Protein AF-A0A9E3A1B3-F1 (afdb_monomer_lite)

Foldseek 3Di:
DDDQEDEAQAPVVVCVVVVPVPDDAAWDPDADVNHTYGYAYHPDPVPPVADPVNRVVSVVRVVVVVVD

Secondary structure (DSSP, 8-state):
---SEEEEESHHHHHHHTT-TTPPSEEEEEEETTEEEEEE----TT-TTS-HHHHHHHHHHHHHHHH-

Structure (mmCIF, N/CA/C/O backbone):
data_AF-A0A9E3A1B3-F1
#
_entry.id   AF-A0A9E3A1B3-F1
#
loop_
_atom_site.group_PDB
_atom_site.id
_atom_site.type_symbol
_atom_site.label_atom_id
_atom_site.label_alt_id
_atom_site.label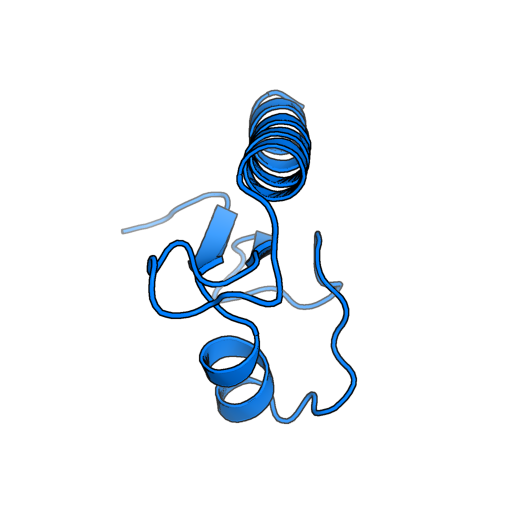_comp_id
_atom_site.label_asym_id
_atom_site.label_entity_id
_atom_site.label_seq_id
_atom_site.pdbx_PDB_ins_code
_atom_site.Cartn_x
_atom_site.Cartn_y
_atom_site.Cartn_z
_atom_site.occupancy
_atom_site.B_iso_or_equiv
_atom_site.auth_seq_id
_atom_site.auth_comp_id
_atom_site.auth_asym_id
_atom_site.auth_atom_id
_atom_site.pdbx_PDB_model_num
ATOM 1 N N . TYR A 1 1 ? -16.771 -13.003 3.785 1.00 81.81 1 TYR A N 1
ATOM 2 C CA . TYR A 1 1 ? -16.086 -12.109 4.750 1.00 81.81 1 TYR A CA 1
ATOM 3 C C . TYR A 1 1 ? -16.474 -10.665 4.414 1.00 81.81 1 TYR A C 1
ATOM 5 O O . TYR A 1 1 ? -16.706 -10.417 3.242 1.00 81.81 1 TYR A O 1
ATOM 13 N N . ARG A 1 2 ? -16.631 -9.743 5.383 1.00 90.88 2 ARG A N 1
ATOM 14 C CA . ARG A 1 2 ? -17.014 -8.326 5.141 1.00 90.88 2 ARG A CA 1
ATOM 15 C C . ARG A 1 2 ? -16.058 -7.371 5.876 1.00 90.88 2 ARG A C 1
ATOM 17 O O . ARG A 1 2 ? -16.412 -6.854 6.938 1.00 90.88 2 ARG A O 1
ATOM 24 N N . PRO A 1 3 ? -14.820 -7.202 5.387 1.00 95.25 3 PRO A N 1
ATOM 25 C CA . PRO A 1 3 ? -13.869 -6.303 6.021 1.00 95.25 3 PRO A CA 1
ATOM 26 C C . PRO A 1 3 ? -14.284 -4.850 5.818 1.00 95.25 3 PRO A C 1
ATOM 28 O O . PRO A 1 3 ? -14.863 -4.491 4.798 1.00 95.25 3 PRO A O 1
ATOM 31 N N . ARG A 1 4 ? -13.912 -3.985 6.764 1.00 94.25 4 ARG A N 1
ATOM 32 C CA . ARG A 1 4 ? -14.020 -2.531 6.561 1.00 94.25 4 ARG A CA 1
ATOM 33 C C . ARG A 1 4 ? -12.918 -2.002 5.641 1.00 94.25 4 ARG A C 1
ATOM 35 O O . ARG A 1 4 ? -13.081 -0.946 5.037 1.00 94.25 4 ARG A O 1
ATOM 42 N N . MET A 1 5 ? -11.795 -2.718 5.558 1.00 95.81 5 MET A N 1
ATOM 43 C CA . MET A 1 5 ? -10.617 -2.305 4.805 1.00 95.81 5 MET A CA 1
ATOM 44 C C . MET A 1 5 ? -9.848 -3.508 4.250 1.00 95.81 5 MET A C 1
ATOM 46 O O . MET A 1 5 ? -9.706 -4.523 4.932 1.00 95.81 5 MET A O 1
ATOM 50 N N . VAL A 1 6 ? -9.334 -3.369 3.030 1.00 96.19 6 VAL A N 1
ATOM 51 C CA . VAL A 1 6 ? -8.457 -4.327 2.349 1.00 96.19 6 VAL A CA 1
ATOM 52 C C . VAL A 1 6 ? -7.130 -3.638 2.054 1.00 96.19 6 VAL A C 1
ATOM 54 O O . VAL A 1 6 ? -7.107 -2.561 1.461 1.00 96.19 6 VAL A O 1
ATOM 57 N N . ALA A 1 7 ? -6.024 -4.255 2.470 1.00 96.38 7 ALA A N 1
ATOM 58 C CA . ALA A 1 7 ? -4.680 -3.749 2.221 1.00 96.38 7 ALA A CA 1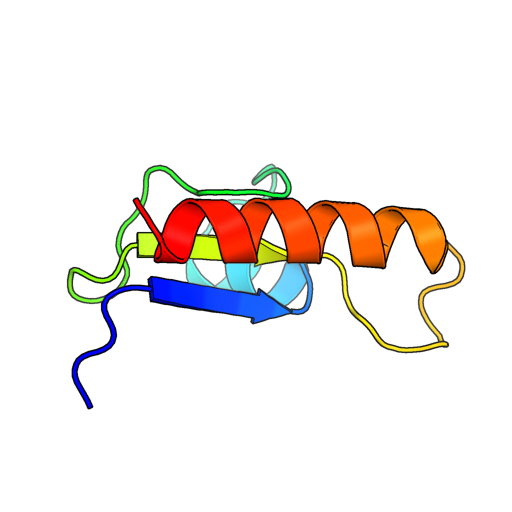
ATOM 59 C C . ALA A 1 7 ? -3.952 -4.632 1.198 1.00 96.38 7 ALA A C 1
ATOM 61 O O . ALA A 1 7 ? -3.740 -5.820 1.439 1.00 96.38 7 ALA A O 1
ATOM 62 N N . PHE A 1 8 ? -3.541 -4.046 0.075 1.00 95.44 8 PHE A N 1
ATOM 63 C CA . PHE A 1 8 ? -2.699 -4.695 -0.927 1.00 95.44 8 PHE A CA 1
ATOM 64 C C . PHE A 1 8 ? -1.227 -4.509 -0.559 1.00 95.44 8 PHE A C 1
ATOM 66 O O . PHE A 1 8 ? -0.733 -3.384 -0.484 1.00 95.44 8 PHE A O 1
ATOM 73 N N . LEU A 1 9 ? -0.518 -5.615 -0.337 1.00 93.19 9 LEU A N 1
ATOM 74 C CA . LEU A 1 9 ? 0.915 -5.626 -0.045 1.00 93.19 9 LEU A CA 1
ATOM 75 C C . LEU A 1 9 ? 1.706 -5.708 -1.354 1.00 93.19 9 LEU A C 1
ATOM 77 O O . LEU A 1 9 ? 1.959 -6.789 -1.881 1.00 93.19 9 LEU A O 1
ATOM 81 N N . GLY A 1 10 ? 2.090 -4.549 -1.879 1.00 91.00 10 GLY A N 1
ATOM 82 C CA . GLY A 1 10 ? 2.730 -4.394 -3.178 1.00 91.00 10 GLY A CA 1
ATOM 83 C C . GLY A 1 10 ? 1.818 -3.692 -4.183 1.00 91.00 10 GLY A C 1
ATOM 84 O O . GLY A 1 10 ? 0.677 -4.088 -4.412 1.00 91.00 10 GLY A O 1
ATOM 85 N N . MET A 1 11 ? 2.357 -2.660 -4.833 1.00 92.31 11 MET A N 1
ATOM 86 C CA . MET A 1 11 ? 1.600 -1.815 -5.762 1.00 92.31 11 MET A CA 1
ATOM 87 C C . MET A 1 11 ? 1.118 -2.575 -7.002 1.00 92.31 11 MET A C 1
ATOM 89 O O . MET A 1 11 ? 0.023 -2.314 -7.481 1.00 92.31 11 MET A O 1
ATOM 93 N N . GLY A 1 12 ? 1.907 -3.523 -7.520 1.00 92.81 12 GLY A N 1
ATOM 94 C CA . GLY A 1 12 ? 1.597 -4.216 -8.777 1.00 92.81 12 GLY A CA 1
ATOM 95 C C . GLY A 1 12 ? 0.253 -4.946 -8.763 1.00 92.81 12 GLY A C 1
ATOM 96 O O . GLY A 1 12 ? -0.499 -4.840 -9.726 1.00 92.81 12 GLY A O 1
ATOM 97 N N . ALA A 1 13 ? -0.082 -5.611 -7.652 1.00 91.06 13 ALA A N 1
ATOM 98 C CA . ALA A 1 13 ? -1.350 -6.325 -7.511 1.00 91.06 13 ALA A CA 1
ATOM 99 C C . ALA A 1 13 ? -2.549 -5.373 -7.631 1.00 91.06 13 ALA A C 1
ATOM 101 O O . ALA A 1 13 ? -3.469 -5.638 -8.399 1.00 91.06 13 ALA A O 1
ATOM 102 N N . TYR A 1 14 ? -2.502 -4.239 -6.924 1.00 95.06 14 TYR A N 1
ATOM 103 C CA . TYR A 1 14 ? -3.549 -3.223 -7.002 1.00 95.06 14 TYR A CA 1
ATOM 104 C C . TYR A 1 14 ? -3.615 -2.581 -8.392 1.00 95.06 14 TYR A C 1
ATOM 106 O O . TYR A 1 14 ? -4.662 -2.568 -9.028 1.00 95.06 14 TYR A O 1
ATOM 114 N N . ARG A 1 15 ? -2.477 -2.091 -8.897 1.00 95.75 15 ARG A N 1
ATOM 115 C CA . ARG A 1 15 ? -2.410 -1.374 -10.177 1.00 95.75 15 ARG A CA 1
ATOM 116 C C . ARG A 1 15 ? -2.917 -2.215 -11.345 1.00 95.75 15 ARG A C 1
ATOM 118 O O . ARG A 1 15 ? -3.522 -1.663 -12.255 1.00 95.75 15 ARG A O 1
ATOM 125 N N . HIS A 1 16 ? -2.677 -3.526 -11.316 1.00 95.25 16 HIS A N 1
ATOM 126 C CA . HIS A 1 16 ? -3.189 -4.443 -12.327 1.00 95.25 16 HIS A CA 1
ATOM 127 C C . HIS A 1 16 ? -4.688 -4.718 -12.151 1.00 95.25 16 HIS A C 1
ATOM 129 O O . HIS A 1 16 ? -5.436 -4.581 -13.109 1.00 95.25 16 HIS A O 1
ATOM 135 N N . ALA A 1 17 ? -5.135 -5.057 -10.936 1.00 92.38 17 ALA A N 1
ATOM 136 C CA . ALA A 1 17 ? -6.532 -5.414 -10.681 1.00 92.38 17 ALA A CA 1
ATOM 137 C C . ALA A 1 17 ? -7.521 -4.251 -10.883 1.00 92.38 17 ALA A C 1
ATOM 139 O O . ALA A 1 17 ? -8.684 -4.495 -11.185 1.00 92.38 17 ALA A O 1
ATOM 140 N N . PHE A 1 18 ? -7.065 -3.007 -10.711 1.00 93.69 18 PHE A N 1
ATOM 141 C CA . PHE A 1 18 ? -7.890 -1.795 -10.802 1.00 93.69 18 PHE A CA 1
ATOM 142 C C . PHE A 1 18 ? -7.527 -0.898 -11.995 1.00 93.69 18 PHE A C 1
ATOM 144 O O . PHE A 1 18 ? -7.963 0.247 -12.039 1.00 93.69 18 PHE A O 1
ATOM 151 N N . GLU A 1 19 ? -6.699 -1.378 -12.932 1.00 95.56 19 GLU A N 1
ATOM 152 C CA . GLU A 1 19 ? -6.266 -0.621 -14.123 1.00 95.56 19 GLU A CA 1
ATOM 153 C C . GLU A 1 19 ? -5.720 0.788 -13.797 1.00 95.56 19 GLU A C 1
ATOM 155 O O . GLU A 1 19 ? -5.894 1.751 -14.542 1.00 95.56 19 GLU A O 1
ATOM 160 N N . ALA A 1 20 ? -5.017 0.905 -12.666 1.00 94.88 20 ALA A N 1
ATOM 161 C CA . ALA A 1 20 ? -4.579 2.172 -12.082 1.00 94.88 20 ALA A CA 1
ATOM 162 C C . ALA A 1 20 ? -3.040 2.281 -12.064 1.00 94.88 20 ALA A C 1
ATOM 164 O O . ALA A 1 20 ? -2.425 2.240 -10.998 1.00 94.88 20 ALA A O 1
ATOM 165 N N . PRO A 1 21 ? -2.356 2.426 -13.215 1.00 94.69 21 PRO A N 1
ATOM 166 C CA . PRO A 1 21 ? -0.898 2.272 -13.327 1.00 94.69 21 PRO A CA 1
ATOM 167 C C . PRO A 1 21 ? -0.080 3.271 -12.491 1.00 94.69 21 PRO A C 1
ATOM 169 O O . PRO A 1 21 ? 1.057 2.976 -12.115 1.00 94.69 21 PRO A O 1
ATOM 172 N N . ALA A 1 22 ? -0.654 4.433 -12.172 1.00 94.81 22 ALA A N 1
ATOM 173 C CA . ALA A 1 22 ? -0.020 5.487 -11.384 1.00 94.81 22 ALA A CA 1
ATOM 174 C C . ALA A 1 22 ? -0.484 5.527 -9.916 1.00 94.81 22 ALA A C 1
ATOM 176 O O . ALA A 1 22 ? -0.130 6.464 -9.203 1.00 94.81 22 ALA A O 1
ATOM 177 N N . ALA A 1 23 ? -1.249 4.530 -9.446 1.00 96.06 23 ALA A N 1
ATOM 178 C CA . ALA A 1 23 ? -1.798 4.537 -8.091 1.00 96.06 23 ALA A CA 1
ATOM 179 C C . ALA A 1 23 ? -0.687 4.701 -7.033 1.00 96.06 23 ALA A C 1
ATOM 181 O O . ALA A 1 23 ? 0.285 3.924 -7.054 1.00 96.06 23 ALA A O 1
ATOM 182 N N . PRO A 1 24 ? -0.785 5.701 -6.139 1.00 95.19 24 PRO A N 1
ATOM 183 C CA . PRO A 1 24 ? 0.209 5.934 -5.099 1.00 95.19 24 PRO A CA 1
ATOM 184 C C . PRO A 1 24 ? 0.070 4.919 -3.955 1.00 95.19 24 PRO A C 1
ATOM 186 O O . PRO A 1 24 ? -0.902 4.171 -3.876 1.00 95.19 24 PRO A O 1
ATOM 189 N N . LEU A 1 25 ? 1.040 4.905 -3.039 1.00 94.81 25 LEU A N 1
ATOM 190 C CA . LEU A 1 25 ? 0.872 4.251 -1.738 1.00 94.81 25 LEU A CA 1
ATOM 191 C C . LEU A 1 25 ? -0.173 5.000 -0.896 1.00 94.81 25 LEU A C 1
ATOM 193 O O . LEU A 1 25 ? -0.344 6.209 -1.051 1.00 94.81 25 LEU A O 1
ATOM 197 N N . GLY A 1 26 ? -0.817 4.296 0.034 1.00 95.81 26 GLY A N 1
ATOM 198 C CA . GLY A 1 26 ? -1.821 4.864 0.934 1.00 95.81 26 GLY A CA 1
ATOM 199 C C . GLY A 1 26 ? -3.255 4.457 0.597 1.00 95.81 26 GLY A C 1
ATOM 200 O O . GLY A 1 26 ? -3.490 3.519 -0.172 1.00 95.81 26 GLY A O 1
ATOM 201 N N . GLU A 1 27 ? -4.218 5.159 1.198 1.00 96.75 27 GLU A N 1
ATOM 202 C CA . GLU A 1 27 ? -5.639 4.974 0.891 1.00 96.75 27 GLU A CA 1
ATOM 203 C C . GLU A 1 27 ? -5.937 5.350 -0.556 1.00 96.75 27 GLU A C 1
ATOM 205 O O . GLU A 1 27 ? -5.495 6.391 -1.041 1.00 96.75 27 GLU A O 1
ATOM 210 N N . GLN A 1 28 ? -6.720 4.505 -1.215 1.00 96.81 28 GLN A N 1
ATOM 211 C CA . GLN A 1 28 ? -7.200 4.748 -2.566 1.00 96.81 28 GLN A CA 1
ATOM 212 C C . GLN A 1 28 ? -8.637 5.282 -2.531 1.00 96.81 28 GLN A C 1
ATOM 214 O O . GLN A 1 28 ? -9.402 4.933 -1.621 1.00 96.81 28 GLN A O 1
ATOM 219 N N . PRO A 1 29 ? -9.021 6.127 -3.504 1.00 94.06 29 PRO A N 1
ATOM 220 C CA . PRO A 1 29 ? -10.392 6.614 -3.610 1.00 94.06 29 PRO A CA 1
ATOM 221 C C . PRO A 1 29 ? -11.382 5.484 -3.927 1.00 94.06 29 PRO A C 1
ATOM 223 O O . PRO A 1 29 ? -12.540 5.546 -3.508 1.00 94.06 29 PRO A O 1
ATOM 226 N N . GLU A 1 30 ? -10.937 4.432 -4.614 1.00 93.56 30 GLU A N 1
ATOM 227 C CA . GLU A 1 30 ? -11.754 3.272 -4.935 1.00 93.56 30 GLU A CA 1
ATOM 228 C C . GLU A 1 30 ? -12.097 2.427 -3.696 1.00 93.56 30 GLU A C 1
ATOM 230 O O . GLU A 1 30 ? -11.379 2.355 -2.690 1.00 93.56 30 GLU A O 1
ATOM 235 N N . ARG A 1 31 ? -13.235 1.735 -3.786 1.00 94.00 31 ARG A N 1
ATOM 236 C CA . ARG A 1 31 ? -13.674 0.741 -2.805 1.00 94.00 31 ARG A CA 1
ATOM 237 C C . ARG A 1 31 ? -13.662 -0.640 -3.445 1.00 94.00 31 ARG A C 1
ATOM 239 O O . ARG A 1 31 ? -14.036 -0.787 -4.604 1.00 94.00 31 ARG A O 1
ATOM 246 N N . PHE A 1 32 ? -13.306 -1.656 -2.667 1.00 93.88 32 PHE A N 1
ATOM 247 C CA . PHE A 1 32 ? -13.395 -3.053 -3.083 1.00 93.88 32 PHE A CA 1
ATOM 248 C C . PHE A 1 32 ? -14.551 -3.718 -2.345 1.00 93.88 32 PHE A C 1
ATOM 250 O O . PHE A 1 32 ? -14.477 -3.913 -1.133 1.00 93.88 32 PHE A O 1
ATOM 257 N N . GLU A 1 33 ? -15.652 -3.980 -3.052 1.00 93.50 33 GLU A N 1
ATOM 258 C CA . GLU A 1 33 ? -16.898 -4.508 -2.467 1.00 93.50 33 GLU A CA 1
ATOM 259 C C . GLU A 1 33 ? -17.383 -3.713 -1.232 1.00 93.50 33 GLU A C 1
ATOM 261 O O . GLU A 1 33 ? -17.854 -4.263 -0.237 1.00 93.50 33 GLU A O 1
ATOM 266 N N . GLY A 1 34 ? -17.229 -2.385 -1.271 1.00 94.25 34 GLY A N 1
ATOM 267 C CA . GLY A 1 34 ? -17.581 -1.478 -0.172 1.00 94.25 34 GLY A CA 1
ATOM 268 C C . GLY A 1 34 ? -16.504 -1.315 0.909 1.00 94.25 34 GLY A C 1
ATOM 269 O O . GLY A 1 34 ? -16.603 -0.395 1.722 1.00 94.25 34 GLY A O 1
ATOM 270 N N . ALA A 1 35 ? -15.446 -2.129 0.906 1.00 96.00 35 ALA A N 1
ATOM 271 C CA . ALA A 1 35 ? -14.303 -1.949 1.795 1.00 96.00 35 ALA A CA 1
ATOM 272 C C . ALA A 1 35 ? -13.385 -0.822 1.304 1.00 96.00 35 ALA A C 1
ATOM 274 O O . ALA A 1 35 ? -13.158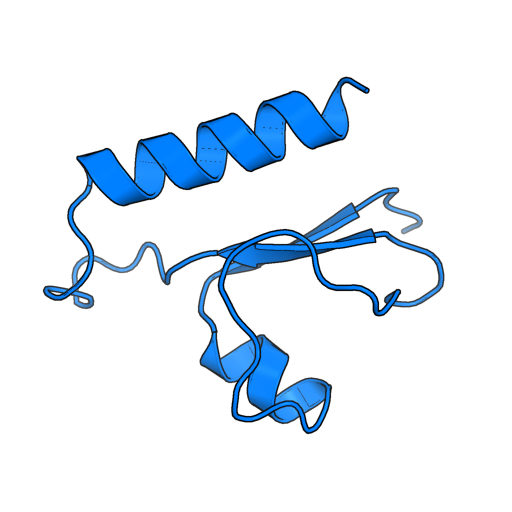 -0.654 0.103 1.00 96.00 35 ALA A O 1
ATOM 275 N N . ARG A 1 36 ? -12.811 -0.064 2.243 1.00 96.62 36 ARG A N 1
ATOM 276 C CA . ARG A 1 36 ? -11.748 0.907 1.948 1.00 96.62 36 ARG A CA 1
ATOM 277 C C . ARG A 1 36 ? -10.524 0.167 1.409 1.00 96.62 36 ARG A C 1
ATOM 279 O O . ARG A 1 36 ? -10.175 -0.883 1.947 1.00 96.62 36 ARG A O 1
ATOM 286 N N . VAL A 1 37 ? -9.854 0.707 0.397 1.00 96.81 37 VAL A N 1
ATOM 287 C CA . VAL A 1 37 ? -8.644 0.088 -0.153 1.00 96.81 37 VAL A CA 1
ATOM 288 C C . VAL A 1 37 ? -7.408 0.856 0.290 1.00 96.81 37 VAL A C 1
ATOM 290 O O . VAL A 1 37 ? -7.385 2.084 0.267 1.00 96.81 37 VAL A O 1
ATOM 293 N N . TRP A 1 38 ? -6.374 0.127 0.699 1.00 97.38 38 TRP A N 1
ATOM 294 C CA . TRP A 1 38 ? -5.067 0.681 1.033 1.00 97.38 38 TRP A CA 1
ATOM 295 C C . TRP A 1 38 ? -3.975 -0.038 0.248 1.00 97.38 38 TRP A C 1
ATOM 297 O O . TRP A 1 38 ? -3.959 -1.266 0.188 1.00 97.38 38 TRP A O 1
ATOM 307 N N . VAL A 1 39 ? -3.034 0.706 -0.323 1.00 96.88 39 VAL A N 1
ATOM 308 C CA . VAL A 1 39 ? -1.881 0.146 -1.037 1.00 96.88 39 VAL A CA 1
ATOM 309 C C . VAL A 1 39 ? -0.630 0.367 -0.206 1.00 96.88 39 VAL A C 1
ATOM 311 O O . VAL A 1 39 ? -0.305 1.488 0.182 1.00 96.88 39 VAL A O 1
ATOM 314 N N . LEU A 1 40 ? 0.074 -0.719 0.081 1.00 95.06 40 LEU A N 1
ATOM 315 C CA . LEU A 1 40 ? 1.315 -0.735 0.839 1.00 95.06 40 LEU A CA 1
ATOM 316 C C . LEU A 1 40 ? 2.480 -1.191 -0.051 1.00 95.06 40 LEU A C 1
ATOM 318 O O . LEU A 1 40 ? 2.267 -1.850 -1.075 1.00 95.06 40 LEU A O 1
ATOM 322 N N . PRO A 1 41 ? 3.729 -0.874 0.326 1.00 92.75 41 PRO A N 1
ATOM 323 C CA . PRO A 1 41 ? 4.891 -1.462 -0.322 1.00 92.75 41 PRO A CA 1
ATOM 324 C C . PRO A 1 41 ? 4.914 -2.980 -0.107 1.00 92.75 41 PRO A C 1
ATOM 326 O O . PRO A 1 41 ? 4.329 -3.500 0.845 1.00 92.75 41 PRO A O 1
ATOM 329 N N . SER A 1 42 ? 5.619 -3.702 -0.981 1.00 90.31 42 SER A N 1
ATOM 330 C CA . SER A 1 42 ? 5.847 -5.132 -0.762 1.00 90.31 42 SER A CA 1
ATOM 331 C C . SER A 1 42 ? 6.767 -5.323 0.452 1.00 90.31 42 SER A C 1
ATOM 333 O O . SER A 1 42 ? 7.843 -4.717 0.464 1.00 90.31 42 SER A O 1
ATOM 335 N N . PRO A 1 43 ? 6.386 -6.156 1.441 1.00 86.75 43 PRO A N 1
ATOM 336 C CA . PRO A 1 43 ? 7.196 -6.433 2.627 1.00 86.75 43 PRO A CA 1
ATOM 337 C C . PRO A 1 43 ? 8.329 -7.437 2.362 1.00 86.75 43 PRO A C 1
ATOM 339 O O . PRO A 1 43 ? 9.089 -7.753 3.273 1.00 86.75 43 PRO A O 1
ATOM 342 N N . SER A 1 44 ? 8.428 -7.982 1.144 1.00 85.19 44 SER A N 1
ATOM 343 C CA . SER A 1 44 ? 9.479 -8.936 0.788 1.00 85.19 44 SER A CA 1
ATOM 344 C C . SER A 1 44 ? 10.863 -8.301 0.921 1.00 85.19 44 SER A C 1
ATOM 346 O O . SER A 1 44 ? 11.094 -7.213 0.399 1.00 85.19 44 SER A O 1
ATOM 348 N N . GLY A 1 45 ? 11.810 -9.019 1.533 1.00 77.00 45 GLY A N 1
ATOM 349 C CA . GLY A 1 45 ? 13.209 -8.585 1.643 1.00 77.00 45 GLY A CA 1
ATOM 350 C C . GLY A 1 45 ? 13.931 -8.440 0.297 1.00 77.00 45 GLY A C 1
ATOM 351 O O . GLY A 1 45 ? 14.981 -7.811 0.234 1.00 77.00 45 GLY A O 1
ATOM 352 N N . LEU A 1 46 ? 13.354 -8.966 -0.791 1.00 78.75 46 LEU A N 1
ATOM 353 C CA . LEU A 1 46 ? 13.831 -8.727 -2.158 1.00 78.75 46 LEU A CA 1
ATOM 354 C C . LEU A 1 46 ? 13.544 -7.294 -2.640 1.00 78.75 46 LEU A C 1
ATOM 356 O O . LEU A 1 46 ? 14.143 -6.835 -3.610 1.00 78.75 46 LEU A O 1
ATOM 360 N N . ASN A 1 47 ? 12.637 -6.572 -1.976 1.00 69.25 47 ASN A N 1
ATOM 361 C CA . ASN A 1 47 ? 12.325 -5.181 -2.275 1.00 69.25 47 ASN A CA 1
ATOM 362 C C . ASN A 1 47 ? 13.362 -4.240 -1.634 1.00 69.25 47 ASN A C 1
ATOM 364 O O . ASN A 1 47 ? 13.070 -3.523 -0.680 1.00 69.25 47 ASN A O 1
ATOM 368 N N . ALA A 1 48 ? 14.581 -4.223 -2.179 1.00 68.69 48 ALA A N 1
ATOM 369 C CA . ALA A 1 48 ? 15.682 -3.383 -1.687 1.00 68.69 48 ALA A CA 1
ATOM 370 C C . ALA A 1 48 ? 15.398 -1.865 -1.769 1.00 68.69 48 ALA A C 1
ATOM 372 O O . ALA A 1 48 ? 16.057 -1.063 -1.107 1.00 68.69 48 ALA A O 1
ATOM 373 N N . ASN A 1 49 ? 14.394 -1.468 -2.555 1.00 76.19 49 ASN A N 1
ATOM 374 C CA . ASN A 1 49 ? 14.031 -0.072 -2.789 1.00 76.19 49 ASN A CA 1
ATOM 375 C C . ASN A 1 49 ? 13.160 0.531 -1.679 1.00 76.19 49 ASN A C 1
ATOM 377 O O . ASN A 1 49 ? 12.907 1.735 -1.699 1.00 76.19 49 ASN A O 1
ATOM 381 N N . TYR A 1 50 ? 12.683 -0.274 -0.724 1.00 80.88 50 TYR A N 1
ATOM 382 C CA . TYR A 1 50 ? 11.843 0.213 0.365 1.00 80.88 50 TYR A CA 1
ATOM 383 C C . TYR A 1 50 ? 12.407 -0.207 1.719 1.00 80.88 50 TYR A C 1
ATOM 385 O O . TYR A 1 50 ? 12.366 -1.373 2.102 1.00 80.88 50 TYR A O 1
ATOM 393 N N . GLN A 1 51 ? 12.960 0.762 2.447 1.00 87.44 51 GLN A N 1
ATOM 394 C CA . GLN A 1 51 ? 13.597 0.513 3.736 1.00 87.44 51 GLN A CA 1
ATOM 395 C C . GLN A 1 51 ? 12.572 0.083 4.794 1.00 87.44 51 GLN A C 1
ATOM 397 O O . GLN A 1 51 ? 11.423 0.533 4.795 1.00 87.44 51 GLN A O 1
ATOM 402 N N . MET A 1 52 ? 13.008 -0.751 5.741 1.00 88.50 52 MET A N 1
ATOM 403 C CA . MET A 1 52 ? 12.148 -1.285 6.804 1.00 88.50 52 MET A CA 1
ATOM 404 C C . MET A 1 52 ? 11.469 -0.177 7.624 1.00 88.50 52 MET A C 1
ATOM 406 O O . MET A 1 52 ? 10.284 -0.274 7.935 1.00 88.50 52 MET A O 1
ATOM 410 N N . SER A 1 53 ? 12.193 0.899 7.943 1.00 90.75 53 SER A N 1
ATOM 411 C CA . SER A 1 53 ? 11.644 2.052 8.671 1.00 90.75 53 SER A CA 1
ATOM 412 C C . SER A 1 53 ? 10.466 2.692 7.933 1.00 90.75 53 SER A C 1
ATOM 414 O O . SER A 1 53 ? 9.418 2.920 8.534 1.00 90.75 53 SER A O 1
ATOM 416 N N . ALA A 1 54 ? 10.594 2.890 6.620 1.00 90.31 54 ALA A N 1
ATOM 417 C CA . ALA A 1 54 ? 9.524 3.434 5.793 1.00 90.31 54 ALA A CA 1
ATOM 418 C C . ALA A 1 54 ? 8.307 2.492 5.745 1.00 90.31 54 ALA A C 1
ATOM 420 O O . ALA A 1 54 ? 7.168 2.951 5.823 1.00 90.31 54 ALA A O 1
ATOM 421 N N . LEU A 1 55 ? 8.520 1.169 5.676 1.00 91.19 55 LEU A N 1
ATOM 422 C CA . LEU A 1 55 ? 7.422 0.191 5.698 1.00 91.19 55 LEU A CA 1
ATOM 423 C C . LEU A 1 55 ? 6.643 0.265 7.015 1.00 91.19 55 LEU A C 1
ATOM 425 O O . LEU A 1 55 ? 5.410 0.258 7.019 1.00 91.19 55 LEU A O 1
ATOM 429 N N . VAL A 1 56 ? 7.363 0.373 8.132 1.00 93.44 56 VAL A N 1
ATOM 430 C CA . VAL A 1 56 ? 6.767 0.548 9.458 1.00 93.44 56 VAL A CA 1
ATOM 431 C C . VAL A 1 56 ? 5.931 1.829 9.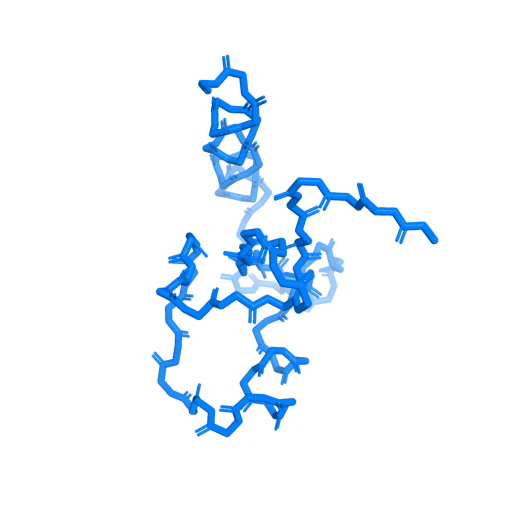517 1.00 93.44 56 VAL A C 1
ATOM 433 O O . VAL A 1 56 ? 4.845 1.818 10.102 1.00 93.44 56 VAL A O 1
ATOM 436 N N . ASP A 1 57 ? 6.382 2.919 8.903 1.00 94.75 57 ASP A N 1
ATOM 437 C CA . ASP A 1 57 ? 5.632 4.175 8.890 1.00 94.75 57 ASP A CA 1
ATOM 438 C C . ASP A 1 57 ? 4.337 4.088 8.071 1.00 94.75 57 ASP A C 1
ATOM 440 O O . ASP A 1 57 ? 3.298 4.577 8.529 1.00 94.75 57 ASP A O 1
ATOM 444 N N . GLU A 1 58 ? 4.342 3.391 6.932 1.00 95.31 58 GLU A N 1
ATOM 445 C CA . GLU A 1 58 ? 3.118 3.113 6.166 1.00 95.31 58 GLU A CA 1
ATOM 446 C C . GLU A 1 58 ? 2.140 2.211 6.934 1.00 95.31 58 GLU A C 1
ATOM 448 O O . GLU A 1 58 ? 0.940 2.494 7.000 1.00 95.31 58 GLU A O 1
ATOM 453 N N . LEU A 1 59 ? 2.640 1.178 7.617 1.00 94.06 59 LEU A N 1
ATOM 454 C CA . LEU A 1 59 ? 1.813 0.319 8.470 1.00 94.06 59 LEU A CA 1
ATOM 455 C C . LEU A 1 59 ? 1.205 1.087 9.653 1.00 94.06 59 LEU A C 1
ATOM 457 O O . LEU A 1 59 ? 0.049 0.861 10.013 1.00 94.06 59 LEU A O 1
ATOM 461 N N . LYS A 1 60 ? 1.937 2.040 10.244 1.00 95.81 60 LYS A N 1
ATOM 462 C CA . LYS A 1 60 ? 1.395 2.930 11.284 1.00 95.81 60 LYS A CA 1
ATOM 463 C C . LYS A 1 60 ? 0.274 3.822 10.745 1.00 95.81 60 LYS A C 1
ATOM 465 O O . LYS A 1 60 ? -0.694 4.058 11.470 1.00 95.81 60 LYS A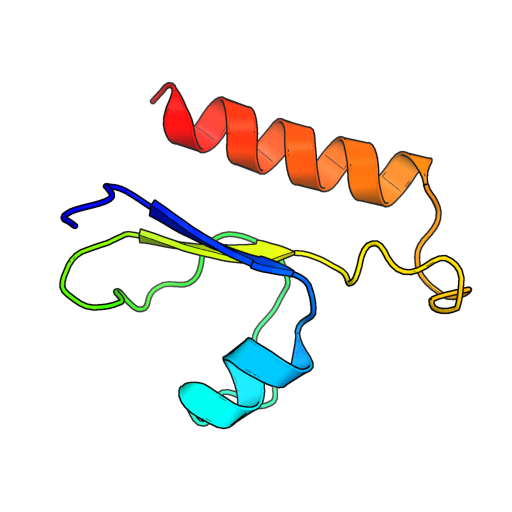 O 1
ATOM 470 N N . LYS A 1 61 ? 0.386 4.329 9.508 1.00 96.00 61 LYS A N 1
ATOM 471 C CA . LYS A 1 61 ? -0.690 5.105 8.860 1.00 96.00 61 LYS A CA 1
ATOM 472 C C . LYS A 1 61 ? -1.940 4.247 8.677 1.00 96.00 61 LYS A C 1
ATOM 474 O O . LYS A 1 61 ? -3.011 4.673 9.104 1.00 96.00 61 LYS A O 1
ATOM 479 N N . LEU A 1 62 ? -1.781 3.025 8.161 1.00 95.62 62 LEU A N 1
ATOM 480 C CA . LEU A 1 62 ? -2.878 2.064 8.035 1.00 95.62 62 LEU A CA 1
ATOM 481 C C . LEU A 1 62 ? -3.529 1.783 9.397 1.00 95.62 62 LEU A C 1
ATOM 483 O O . LEU A 1 62 ? -4.744 1.896 9.533 1.00 95.62 62 LEU A O 1
ATOM 487 N N . LYS A 1 63 ? -2.731 1.489 10.433 1.00 95.69 63 LYS A N 1
ATOM 488 C CA . LYS A 1 63 ? -3.245 1.227 11.785 1.00 95.69 63 LYS A CA 1
ATOM 489 C C . LYS A 1 63 ? -4.117 2.379 12.286 1.00 95.69 63 LYS A C 1
ATOM 491 O O . LYS A 1 63 ? -5.244 2.138 12.704 1.00 95.69 63 LYS A O 1
ATOM 496 N N . ARG A 1 64 ? -3.644 3.625 12.182 1.00 96.19 64 ARG A N 1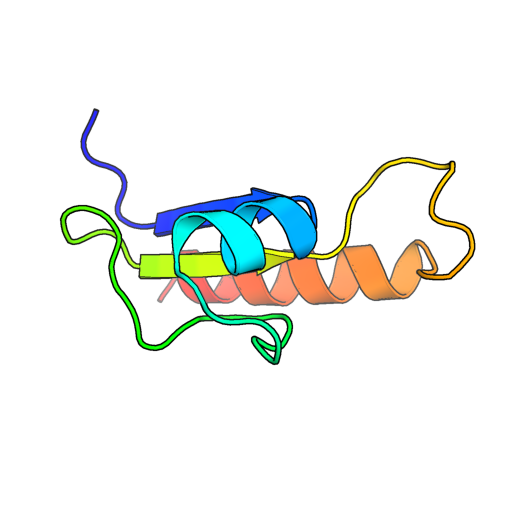
ATOM 497 C CA . ARG A 1 64 ? -4.442 4.805 12.561 1.00 96.19 64 ARG A CA 1
ATOM 498 C C . ARG A 1 64 ? -5.744 4.893 11.765 1.00 96.19 64 ARG A C 1
ATOM 500 O O . ARG A 1 64 ? -6.789 5.129 12.355 1.00 96.19 64 ARG A O 1
ATOM 507 N N . ALA A 1 65 ? -5.697 4.642 10.457 1.00 93.81 65 ALA A N 1
ATOM 508 C CA . ALA A 1 65 ? -6.875 4.684 9.594 1.00 93.81 65 ALA A CA 1
ATOM 509 C C . ALA A 1 65 ? -7.931 3.616 9.926 1.00 93.81 65 ALA A C 1
ATOM 511 O O . ALA A 1 65 ? -9.102 3.835 9.633 1.00 93.81 65 ALA A O 1
ATOM 512 N N . THR A 1 66 ? -7.537 2.487 10.527 1.00 93.25 66 THR A N 1
ATOM 513 C CA . THR A 1 66 ? -8.476 1.452 11.007 1.00 93.25 66 THR A CA 1
ATOM 514 C C . THR A 1 66 ? -9.117 1.762 12.361 1.00 93.25 66 THR A C 1
ATOM 516 O O . THR A 1 66 ? -10.091 1.110 12.731 1.00 93.25 66 THR A O 1
ATOM 519 N N . GLN A 1 67 ? -8.551 2.711 13.111 1.00 90.69 67 GLN A N 1
ATOM 520 C CA . GLN A 1 67 ? -9.028 3.116 14.438 1.00 90.69 67 GLN A CA 1
ATOM 521 C C . GLN A 1 67 ? -9.914 4.370 14.400 1.00 90.69 67 GLN A C 1
ATOM 523 O O . GLN A 1 67 ? -10.521 4.693 15.419 1.00 90.69 67 GLN A O 1
ATOM 528 N N . ALA A 1 68 ? -9.957 5.062 13.259 1.00 70.88 68 ALA A N 1
ATOM 529 C CA . ALA A 1 68 ? -10.888 6.147 12.961 1.00 70.88 68 ALA A CA 1
ATOM 530 C C . ALA A 1 68 ? -12.193 5.586 12.381 1.00 70.88 68 ALA A C 1
ATOM 532 O O . ALA A 1 68 ? -13.261 6.118 12.747 1.00 70.88 68 ALA A O 1
#

Radius of gyration: 12.05 Å; chains: 1; bounding box: 33×19×29 Å

pLDDT: mean 91.7, std 6.64, range [68.69, 97.38]

Sequence (68 aa):
YRPRMVAFLGMGAYRHAFEAPAAPLGEQPERFEGARVWVLPSPSGLNANYQMSALVDELKKLKRATQA